Protein 3CE1 (pdb70)

Foldseek 3Di:
DKKKWWKAFPAHKTWIWMWDDPQWIKIWIKIAPAAAFAWWWKWWACAQDCVVHCVVLHFGQAPPPFWDFAQPDPTHGLGGPFIFTHHRRRMTGDTDIHDSEDCDDPRHSQRHKMFIANAHQCGLPDPDPCNRGRSCRHDGRIMTHMHDDD

Organism: NCBI:txid104408

CATH classification: 2.60.40.200

B-factor: mean 10.77, std 4.69, range [5.1, 33.68]

Solvent-accessible surface area: 7180 Å² total; per-residue (Å²): 121,78,0,61,2,86,0,141,35,153,44,98,11,70,3,65,0,34,0,57,17,194,75,66,0,48,0,34,21,72,0,87,81,20,85,51,112,15,70,39,0,0,0,0,0,61,92,31,61,83,106,96,37,12,95,25,1,18,76,4,7,49,57,78,64,45,68,4,2,39,88,107,36,175,80,10,9,2,0,0,0,1,37,11,147,10,57,80,90,2,23,0,139,6,127,14,74,6,95,69,2,17,7,84,50,131,65,20,0,50,40,61,3,0,0,0,7,47,19,99,1,30,54,11,171,67,147,72,103,65,0,92,123,28,0,61,2,53,69,64,13,0,5,6,63,1,28,142,26,133

Radius of gyration: 13.75 Å; Cα contacts (8 Å, |Δi|>4): 465; chains: 1; bounding box: 34×30×36 Å

Nearest PDB struc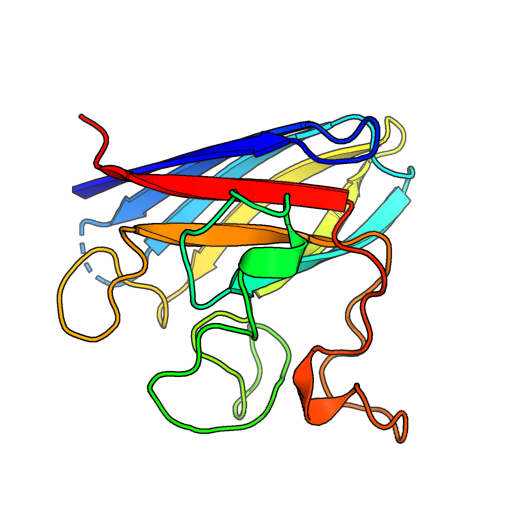tures (foldseek):
  3ce1-assembly1_A-2  TM=1.007E+00  e=1.681E-29  Naganishia liquefaciens
  1f1a-assembly1_A-2  TM=9.898E-01  e=6.827E-23  Saccharomyces cerevisiae
  1b4t-assembly1_A-2  TM=9.854E-01  e=2.640E-22  Saccharomyces cerevisiae
  1f18-assembly1_A-2  TM=9.829E-01  e=1.279E-21  Saccharomyces cerevisiae
  4oja-assembly1_A-2  TM=9.610E-01  e=3.982E-20  Hydra vulgaris

Structure (mmCIF, N/CA/C/O backbone):
data_3CE1
#
_entry.id   3CE1
#
_cell.length_a   35.854
_cell.length_b   111.768
_cell.length_c   70.456
_cell.angle_alpha   90.000
_cell.angle_beta   90.000
_cell.angle_gamma   90.000
#
_symmetry.space_group_name_H-M   'C 2 2 21'
#
loop_
_entity.id
_entity.type
_entity.pdbx_description
1 polymer 'Superoxide dismutase [Cu-Zn]'
2 non-polymer 'ZINC ION'
3 non-polymer 'ACETATE ION'
4 non-polymer 'COPPER (II) ION'
5 water water
#
loop_
_atom_site.group_PDB
_atom_site.id
_atom_site.type_symbol
_atom_site.label_atom_id
_atom_site.label_alt_id
_atom_site.label_comp_id
_atom_site.label_asym_id
_atom_site.label_entity_id
_atom_site.label_seq_id
_atom_site.pdbx_PDB_ins_code
_atom_site.Cartn_x
_atom_site.Cartn_y
_atom_site.Cartn_z
_atom_site.occupancy
_atom_site.B_iso_or_equiv
_atom_site.auth_seq_id
_atom_site.auth_comp_id
_atom_site.auth_asym_id
_atom_site.auth_atom_id
_atom_site.pdbx_PDB_model_num
ATOM 1 N N . ILE A 1 5 ? 18.129 48.830 46.813 1.00 16.65 5 ILE A N 1
ATOM 2 C CA . ILE A 1 5 ? 17.524 49.696 45.751 1.00 15.96 5 ILE A CA 1
ATOM 3 C C . ILE A 1 5 ? 16.114 49.143 45.458 1.00 13.45 5 ILE A C 1
ATOM 4 O O . ILE A 1 5 ? 15.923 47.925 45.403 1.00 13.57 5 ILE A O 1
ATOM 9 N N . LYS A 1 6 ? 15.132 50.032 45.313 1.00 11.58 6 LYS A N 1
ATOM 10 C CA . LYS A 1 6 ? 13.748 49.626 45.066 1.00 10.85 6 LYS A CA 1
ATOM 11 C C . LYS A 1 6 ? 13.117 50.422 43.946 1.00 9.36 6 LYS A C 1
ATOM 12 O O . LYS A 1 6 ? 13.380 51.620 43.785 1.00 9.87 6 LYS A O 1
ATOM 18 N N . ALA A 1 7 ? 12.261 49.749 43.187 1.00 8.68 7 ALA A N 1
ATOM 19 C CA . ALA A 1 7 ? 11.462 50.392 42.150 1.00 8.37 7 ALA A CA 1
ATOM 20 C C . ALA A 1 7 ? 10.061 49.819 42.212 1.00 8.15 7 ALA A C 1
ATOM 21 O O . ALA A 1 7 ? 9.833 48.778 42.845 1.00 8.55 7 ALA A O 1
ATOM 23 N N . ILE A 1 8 ? 9.130 50.464 41.525 1.00 7.98 8 ILE A N 1
ATOM 24 C CA . ILE A 1 8 ? 7.733 50.055 41.607 1.00 7.66 8 ILE A CA 1
ATOM 25 C C . ILE A 1 8 ? 7.035 50.493 40.342 1.00 7.16 8 ILE A C 1
ATOM 26 O O . ILE A 1 8 ? 7.414 51.484 39.704 1.00 8.09 8 ILE A O 1
ATOM 31 N N . ALA A 1 9 ? 6.012 49.740 39.956 1.00 6.46 9 ALA A N 1
ATOM 32 C CA . ALA A 1 9 ? 5.170 50.114 38.831 1.00 6.45 9 ALA A CA 1
ATOM 33 C C . ALA A 1 9 ? 3.735 49.818 39.189 1.00 6.74 9 ALA A C 1
ATOM 34 O O . ALA A 1 9 ? 3.430 48.773 39.780 1.00 7.74 9 ALA A O 1
ATOM 36 N N . VAL A 1 10 ? 2.833 50.698 38.753 1.00 6.98 10 VAL A N 1
ATOM 37 C CA . VAL A 1 10 ? 1.402 50.500 38.881 1.00 7.45 10 VAL A CA 1
ATOM 38 C C . VAL A 1 10 ? 0.868 50.166 37.500 1.00 7.59 10 VAL A C 1
ATOM 39 O O . VAL A 1 10 ? 1.001 50.964 36.577 1.00 8.30 10 VAL A O 1
ATOM 43 N N . LEU A 1 11 ? 0.299 48.969 37.355 1.00 7.33 11 LEU A N 1
ATOM 44 C CA . LEU A 1 11 ? -0.138 48.506 36.033 1.00 7.42 11 LEU A CA 1
ATOM 45 C C . LEU A 1 11 ? -1.606 48.760 35.809 1.00 7.57 11 LEU A C 1
ATOM 46 O O . LEU A 1 11 ? -2.441 48.414 36.642 1.00 8.67 11 LEU A O 1
ATOM 51 N N . LYS A 1 12 ? -1.910 49.363 34.667 1.00 7.62 12 LYS A N 1
ATOM 52 C CA . LYS A 1 12 ? -3.278 49.564 34.192 1.00 8.56 12 LYS A CA 1
ATOM 53 C C . LYS A 1 12 ? -3.241 49.550 32.671 1.00 7.50 12 LYS A C 1
ATOM 54 O O . LYS A 1 12 ? -2.178 49.763 32.075 1.00 7.56 12 LYS A O 1
ATOM 60 N N . GLY A 1 13 ? -4.390 49.346 32.044 1.00 8.22 13 GLY A N 1
ATOM 61 C CA . GLY A 1 13 ? -4.444 49.391 30.586 1.00 7.93 13 GLY A CA 1
ATOM 62 C C . GLY A 1 13 ? -5.868 49.451 30.079 1.00 8.08 13 GLY A C 1
ATOM 63 O O . GLY A 1 13 ? -6.817 49.767 30.814 1.00 9.18 13 GLY A O 1
ATOM 64 N N . ASP A 1 14 ? -6.020 49.093 28.817 1.00 9.62 14 ASP A N 1
ATOM 65 C CA . ASP A 1 14 ? -7.329 49.101 28.170 1.00 11.19 14 ASP A CA 1
ATOM 66 C C . ASP A 1 14 ? -7.978 47.736 28.368 1.00 11.64 14 ASP A C 1
ATOM 67 O O . ASP A 1 14 ? -8.251 46.988 27.410 1.00 13.90 14 ASP A O 1
ATOM 72 N N . SER A 1 15 ? -8.226 47.421 29.624 1.00 11.70 15 SER A N 1
ATOM 73 C CA . SER A 1 15 ? -8.688 46.110 30.054 1.00 10.58 15 SER A CA 1
ATOM 74 C C . SER A 1 15 ? -8.965 46.293 31.532 1.00 10.38 15 SER A C 1
ATOM 75 O O . SER A 1 15 ? -8.636 47.333 32.110 1.00 10.99 15 SER A O 1
ATOM 78 N N . PRO A 1 16 ? -9.550 45.284 32.184 1.00 9.87 16 PRO A N 1
ATOM 79 C CA . PRO A 1 16 ? -9.745 45.383 33.626 1.00 9.73 16 PRO A CA 1
ATOM 80 C C . PRO A 1 16 ? -8.490 45.050 34.456 1.00 8.74 16 PRO A C 1
ATOM 81 O O . PRO A 1 16 ? -8.511 45.206 35.683 1.00 9.54 16 PRO A O 1
ATOM 85 N N . VAL A 1 17 ? -7.426 44.583 33.814 1.00 8.01 17 VAL A N 1
ATOM 86 C CA . VAL A 1 17 ? -6.262 44.069 34.538 1.00 7.80 17 VAL A CA 1
ATOM 87 C C . VAL A 1 17 ? -5.556 45.209 35.249 1.00 8.25 17 VAL A C 1
ATOM 88 O O . VAL A 1 17 ? -5.296 46.274 34.651 1.00 8.64 17 VAL A O 1
ATOM 92 N N . GLN A 1 18 ? -5.225 45.002 36.524 1.00 7.99 18 GLN A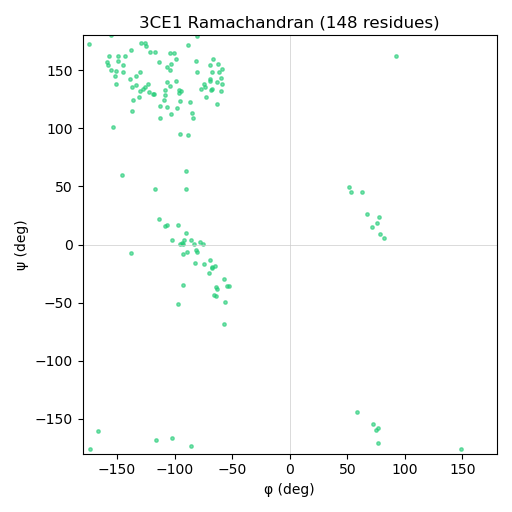 N 1
ATOM 93 C CA . GLN A 1 18 ? -4.532 46.040 37.290 1.00 9.28 18 GLN A CA 1
ATOM 94 C C . GLN A 1 18 ? -3.678 45.377 38.344 1.00 8.84 18 GLN A C 1
ATOM 95 O O . GLN A 1 18 ? -3.999 44.291 38.826 1.00 10.41 18 GLN A O 1
ATOM 101 N N . GLY A 1 19 ? -2.565 46.010 38.694 1.00 9.06 19 GLY A N 1
ATOM 102 C CA . GLY A 1 19 ? -1.767 45.509 39.794 1.00 10.21 19 GLY A CA 1
ATOM 103 C C . GLY A 1 19 ? -0.647 46.439 40.146 1.00 8.07 19 GLY A C 1
ATOM 104 O O . GLY A 1 19 ? -0.515 47.527 39.583 1.00 8.87 19 GLY A O 1
ATOM 105 N N . VAL A 1 20 ? 0.169 45.991 41.092 1.00 8.84 20 VAL A N 1
ATOM 106 C CA . VAL A 1 20 ? 1.321 46.752 41.548 1.00 9.23 20 VAL A CA 1
ATOM 107 C C . VAL A 1 20 ? 2.474 45.779 41.672 1.00 8.61 20 VAL A C 1
ATOM 108 O O . VAL A 1 20 ? 2.364 44.738 42.327 1.00 10.65 20 VAL A O 1
ATOM 112 N N . ILE A 1 21 ? 3.559 46.090 40.993 1.00 8.27 21 ILE A N 1
ATOM 113 C CA . ILE A 1 21 ? 4.742 45.247 40.977 1.00 8.32 21 ILE A CA 1
ATOM 114 C C . ILE A 1 21 ? 5.913 46.019 41.567 1.00 8.26 21 ILE A C 1
ATOM 115 O O . ILE A 1 21 ? 6.178 47.168 41.179 1.00 8.41 21 ILE A O 1
ATOM 120 N N . THR A 1 22 ? 6.598 45.382 42.515 1.00 7.60 22 THR A N 1
ATOM 121 C CA . THR A 1 22 ? 7.812 45.933 43.095 1.00 9.77 22 THR A CA 1
ATOM 122 C C . THR A 1 22 ? 9.045 45.188 42.594 1.00 8.86 22 THR A C 1
ATOM 123 O O . THR A 1 22 ? 8.995 43.998 42.239 1.00 9.65 22 THR A O 1
ATOM 127 N N . PHE A 1 23 ? 10.152 45.920 42.588 1.00 8.60 23 PHE A N 1
ATOM 128 C CA . PHE A 1 23 ? 11.451 45.419 42.151 1.00 8.85 23 PHE A CA 1
ATOM 129 C C . PHE A 1 23 ? 12.437 45.791 43.235 1.00 9.72 23 PHE A C 1
ATOM 130 O O . PHE A 1 23 ? 12.494 46.950 43.637 1.00 10.75 23 PHE A O 1
ATOM 138 N N . THR A 1 24 ? 13.181 44.819 43.741 1.00 10.67 24 THR A N 1
ATOM 139 C CA . THR A 1 24 ? 14.204 45.133 44.726 1.00 12.40 24 THR A CA 1
ATOM 140 C C . THR A 1 24 ? 15.527 44.498 44.346 1.00 11.70 24 THR A C 1
ATOM 141 O O . THR A 1 24 ? 15.571 43.420 43.736 1.00 12.50 24 THR A O 1
ATOM 145 N N . GLN A 1 25 ? 16.604 45.172 44.713 1.00 12.38 25 GLN A N 1
ATOM 146 C CA . GLN A 1 25 ? 17.918 44.703 44.377 1.00 13.29 25 GLN A CA 1
ATOM 147 C C . GLN A 1 25 ? 18.888 45.166 45.436 1.00 14.08 25 GLN A C 1
ATOM 148 O O . GLN A 1 25 ? 18.856 46.315 45.863 1.00 15.40 25 GLN A O 1
ATOM 154 N N . GLU A 1 26 ? 19.799 44.275 45.825 0.50 13.17 26 GLU A N 1
ATOM 155 C CA . GLU A 1 26 ? 20.885 44.633 46.734 0.50 13.80 26 GLU A CA 1
ATOM 156 C C . GLU A 1 26 ? 21.669 45.783 46.130 0.50 13.80 26 GLU A C 1
ATOM 157 O O . GLU A 1 26 ? 21.932 45.847 44.935 0.50 14.59 26 GLU A O 1
ATOM 163 N N . GLY A 1 30 ? 23.739 41.817 41.552 0.50 16.38 30 GLY A N 1
ATOM 164 C CA . GLY A 1 30 ? 22.898 40.817 42.201 0.50 16.01 30 GLY A CA 1
ATOM 165 C C . GLY A 1 30 ? 21.512 40.803 41.581 1.00 15.09 30 GLY A C 1
ATOM 166 O O . GLY A 1 30 ? 21.126 41.762 40.915 1.00 16.98 30 GLY A O 1
ATOM 167 N N . PRO A 1 31 ? 20.753 39.719 41.803 1.00 14.75 31 PRO A N 1
ATOM 168 C CA . PRO A 1 31 ? 19.477 39.580 41.114 1.00 12.98 31 PRO A CA 1
ATOM 169 C C . PRO A 1 31 ? 18.438 40.578 41.597 1.00 12.18 31 PRO A C 1
ATOM 170 O O . PRO A 1 31 ? 18.501 41.078 42.729 1.00 12.35 31 PRO A O 1
ATOM 174 N N . VAL A 1 32 ? 17.494 40.882 40.721 1.00 10.76 32 VAL A N 1
ATOM 175 C CA . VAL A 1 32 ? 16.361 41.701 41.069 1.00 10.73 32 VAL A CA 1
ATOM 176 C C . VAL A 1 32 ? 15.223 40.762 41.448 1.00 9.29 32 VAL A C 1
ATOM 177 O O . VAL A 1 32 ? 14.906 39.802 40.729 1.00 10.16 32 VAL A O 1
ATOM 181 N N . THR A 1 33 ? 14.587 41.044 42.574 1.00 9.39 33 THR A N 1
ATOM 182 C CA . THR A 1 33 ? 13.379 40.344 42.996 1.00 10.04 33 THR A CA 1
ATOM 183 C C . THR A 1 33 ? 12.159 41.138 42.554 1.00 9.29 33 THR A C 1
ATOM 184 O O . THR A 1 33 ? 12.022 42.324 42.895 1.00 9.55 33 THR A O 1
ATOM 188 N N . VAL A 1 34 ? 11.298 40.475 41.787 1.00 9.26 34 VAL A N 1
ATOM 189 C CA . VAL A 1 34 ? 10.088 41.054 41.252 1.00 9.08 34 VAL A CA 1
ATOM 190 C C . VAL A 1 34 ? 8.913 40.425 41.989 1.00 9.49 34 VAL A C 1
ATOM 191 O O . VAL A 1 34 ? 8.794 39.191 42.012 1.00 10.14 34 VAL A O 1
ATOM 195 N N . SER A 1 35 ? 8.054 41.247 42.596 1.00 8.70 35 SER A N 1
ATOM 196 C CA . SER A 1 35 ? 6.938 40.728 43.387 1.00 10.77 35 SER A CA 1
ATOM 197 C C . SER A 1 35 ? 5.716 41.590 43.283 1.00 10.13 35 SER A C 1
ATOM 198 O O . SER A 1 35 ? 5.805 42.787 43.039 1.00 12.40 35 SER A O 1
ATOM 201 N N . GLY A 1 36 ? 4.562 41.003 43.495 1.00 10.06 36 GLY A N 1
ATOM 202 C CA . GLY A 1 36 ? 3.348 41.787 43.586 1.00 10.33 36 GLY A CA 1
ATOM 203 C C . GLY A 1 36 ? 2.191 40.977 43.081 1.00 10.11 36 GLY A C 1
ATOM 204 O O . GLY A 1 36 ? 2.343 39.788 42.827 1.00 13.18 36 GLY A O 1
ATOM 205 N N . GLU A 1 37 ? 1.014 41.580 43.012 1.00 10.93 37 GLU A N 1
ATOM 206 C CA . GLU A 1 37 ? -0.180 40.902 42.547 1.00 11.55 37 GLU A CA 1
ATOM 207 C C . GLU A 1 37 ? -0.766 41.662 41.391 1.00 10.06 37 GLU A C 1
ATOM 208 O O . GLU A 1 37 ? -0.816 42.901 41.393 1.00 11.60 37 GLU A O 1
ATOM 214 N N . ILE A 1 38 ? -1.188 40.908 40.391 1.00 8.60 38 ILE A N 1
ATOM 215 C CA . ILE A 1 38 ? -1.898 41.433 39.233 1.00 8.89 38 ILE A CA 1
ATOM 216 C C . ILE A 1 38 ? -3.263 40.754 39.229 1.00 8.48 38 ILE A C 1
ATOM 217 O O . ILE A 1 38 ? -3.343 39.536 39.317 1.00 9.67 38 ILE A O 1
ATOM 222 N N . LYS A 1 39 ? -4.329 41.536 39.110 1.00 8.83 39 LYS A N 1
ATOM 223 C CA . LYS A 1 39 ? -5.688 41.045 39.306 1.00 9.13 39 LYS A CA 1
ATOM 224 C C . LYS A 1 39 ? -6.530 41.263 38.067 1.00 8.76 39 LYS A C 1
ATOM 225 O O . LYS A 1 39 ? -6.169 42.024 37.155 1.00 9.02 39 LYS A O 1
ATOM 231 N N . ASN A 1 40 ? -7.678 40.582 38.063 1.00 9.07 40 ASN A N 1
ATOM 232 C CA . ASN A 1 40 ? -8.675 40.658 36.973 1.00 9.79 40 ASN A CA 1
ATOM 233 C C . ASN A 1 40 ? -8.202 40.065 35.656 1.00 9.46 40 ASN A C 1
ATOM 234 O O . ASN A 1 40 ? -8.688 40.422 34.578 1.00 10.93 40 ASN A O 1
ATOM 239 N N . MET A 1 41 ? -7.283 39.121 35.760 1.00 8.96 41 MET A N 1
ATOM 240 C CA . MET A 1 41 ? -6.817 38.380 34.617 1.00 9.12 41 MET A CA 1
ATOM 241 C C . MET A 1 41 ? -7.697 37.162 34.390 1.00 8.71 41 MET A C 1
ATOM 242 O O . MET A 1 41 ? -8.557 36.847 35.218 1.00 9.11 41 MET A O 1
ATOM 247 N N . ASP A 1 42 ? -7.489 36.469 33.274 1.00 8.90 42 ASP A N 1
ATOM 248 C CA . ASP A 1 42 ? -8.151 35.177 33.080 1.00 9.64 42 ASP A CA 1
ATOM 249 C C . ASP A 1 42 ? -7.710 34.197 34.166 1.00 8.95 42 ASP A C 1
ATOM 250 O O . ASP A 1 42 ? -6.579 34.264 34.663 1.00 9.54 42 ASP A O 1
ATOM 255 N N . ALA A 1 43 ? -8.596 33.278 34.545 1.00 8.88 43 ALA A N 1
ATOM 256 C CA . ALA A 1 43 ? -8.299 32.306 35.587 1.00 9.02 43 ALA A CA 1
ATOM 257 C C . ALA A 1 43 ? -7.472 31.141 35.080 1.00 8.20 43 ALA A C 1
ATOM 258 O O . ALA A 1 43 ? -7.628 30.700 33.943 1.00 9.32 43 ALA A O 1
ATOM 260 N N . ASN A 1 44 ? -6.637 30.598 35.960 1.00 7.85 44 ASN A N 1
ATOM 261 C CA . ASN A 1 44 ? -5.895 29.380 35.710 1.00 8.12 44 ASN A CA 1
ATOM 262 C C . ASN A 1 44 ? -5.097 29.427 34.410 1.00 7.85 44 ASN A C 1
ATOM 263 O O . ASN A 1 44 ? -5.097 28.469 33.638 1.00 10.08 44 ASN A O 1
ATOM 268 N N . ALA A 1 45 ? -4.406 30.540 34.181 1.00 7.66 45 ALA A N 1
ATOM 269 C CA . ALA A 1 45 ? -3.781 30.816 32.885 1.00 7.72 45 ALA A CA 1
ATOM 270 C C . ALA A 1 45 ? -2.314 31.092 33.039 1.00 7.21 45 ALA A C 1
ATOM 271 O O . ALA A 1 45 ? -1.803 31.221 34.164 1.00 7.99 45 ALA A O 1
ATOM 273 N N . GLN A 1 46 ? -1.633 31.158 31.899 1.00 7.37 46 GLN A N 1
ATOM 274 C CA . GLN A 1 46 ? -0.241 31.583 31.839 1.00 7.45 46 GLN A CA 1
ATOM 275 C C . GLN A 1 46 ? -0.160 32.774 30.911 1.00 6.33 46 GLN A C 1
ATOM 276 O O . GLN A 1 46 ? -0.711 32.729 29.796 1.00 6.70 46 GLN A O 1
ATOM 282 N N . ARG A 1 47 ? 0.500 33.844 31.355 1.00 5.50 47 ARG A N 1
ATOM 283 C CA . ARG A 1 47 ? 0.445 35.112 30.645 1.00 6.02 47 ARG A CA 1
ATOM 284 C C . ARG A 1 47 ? 1.807 35.745 30.561 1.00 5.53 47 ARG A C 1
ATOM 285 O O . ARG A 1 47 ? 2.538 35.793 31.561 1.00 5.96 47 ARG A O 1
ATOM 293 N N . GLY A 1 48 ? 2.153 36.258 29.380 1.00 5.60 48 GLY A N 1
ATOM 294 C CA . GLY A 1 48 ? 3.484 36.802 29.175 1.00 5.36 48 GLY A CA 1
ATOM 295 C C . GLY A 1 48 ? 3.746 38.083 29.944 1.00 5.41 48 GLY A C 1
ATOM 296 O O . GLY A 1 48 ? 2.875 38.959 30.039 1.00 6.30 48 GLY A O 1
ATOM 297 N N . PHE A 1 49 ? 4.955 38.205 30.484 1.00 5.44 49 PHE A N 1
ATOM 298 C CA . PHE A 1 49 ? 5.299 39.292 31.423 1.00 5.10 49 PHE A CA 1
ATOM 299 C C . PHE A 1 49 ? 6.674 39.791 31.016 1.00 5.73 49 PHE A C 1
ATOM 300 O O . PHE A 1 49 ? 7.644 39.041 31.067 1.00 6.50 49 PHE A O 1
ATOM 308 N N . HIS A 1 50 ? 6.758 41.043 30.563 1.00 5.68 50 HIS A N 1
ATOM 309 C CA . HIS A 1 50 ? 8.013 41.519 29.962 1.00 6.27 50 HIS A CA 1
ATOM 310 C C . HIS A 1 50 ? 8.247 42.972 30.301 1.00 5.58 50 HIS A C 1
ATOM 311 O O . HIS A 1 50 ? 7.300 43.754 30.395 1.00 6.91 50 HIS A O 1
ATOM 318 N N . VAL A 1 51 ? 9.520 43.323 30.416 1.00 5.59 51 VAL A N 1
ATOM 319 C CA . VAL A 1 51 ? 9.920 44.728 30.436 1.00 5.75 51 VAL A CA 1
ATOM 320 C C . VAL A 1 51 ? 10.096 45.197 28.997 1.00 5.29 51 VAL A C 1
ATOM 321 O O . VAL A 1 51 ? 10.856 44.601 28.218 1.00 6.04 51 VAL A O 1
ATOM 325 N N . HIS A 1 52 ? 9.350 46.241 28.652 1.00 6.20 52 HIS A N 1
ATOM 326 C CA . HIS A 1 52 ? 9.430 46.885 27.348 1.00 6.33 52 HIS A CA 1
ATOM 327 C C . HIS A 1 52 ? 10.301 48.150 27.427 1.00 6.58 52 HIS A C 1
ATOM 328 O O . HIS A 1 52 ? 10.556 48.696 28.497 1.00 7.13 52 HIS A O 1
ATOM 335 N N . GLN A 1 53 ? 10.789 48.577 26.271 1.00 6.96 53 GLN A N 1
ATOM 336 C CA . GLN A 1 53 ? 11.891 49.524 26.193 1.00 6.72 53 GLN A CA 1
ATOM 337 C C . GLN A 1 53 ? 11.539 50.908 26.737 1.00 7.15 53 GLN A C 1
ATOM 338 O O . GLN A 1 53 ? 12.359 51.518 27.430 1.00 7.39 53 GLN A O 1
ATOM 344 N N . PHE A 1 54 ? 10.358 51.423 26.393 1.00 6.76 54 PHE A N 1
ATOM 345 C CA . PHE A 1 54 ? 10.045 52.812 26.701 1.00 7.03 54 PHE A CA 1
ATOM 346 C C . PHE A 1 54 ? 9.065 52.942 27.830 1.00 7.17 54 PHE A C 1
ATOM 347 O O . PHE A 1 54 ? 8.066 52.207 27.890 1.00 8.48 54 PHE A O 1
ATOM 355 N N . GLY A 1 55 ? 9.306 53.924 28.694 1.00 6.88 55 GLY A N 1
ATOM 356 C CA . GLY A 1 55 ? 8.361 54.307 29.747 1.00 7.47 55 GLY A CA 1
ATOM 357 C C . GLY A 1 55 ? 7.407 55.376 29.268 1.00 8.04 55 GLY A C 1
ATOM 358 O O . GLY A 1 55 ? 7.178 56.383 29.929 1.00 9.21 55 GLY A O 1
ATOM 359 N N . ASP A 1 56 ? 6.837 55.159 28.085 1.00 9.45 56 ASP A N 1
ATOM 360 C CA . ASP A 1 56 ? 5.977 56.131 27.420 1.00 9.39 56 ASP A CA 1
ATOM 361 C C . ASP A 1 56 ? 4.587 55.563 27.400 1.00 9.09 56 ASP A C 1
ATOM 362 O O . ASP A 1 56 ? 4.317 54.604 26.680 1.00 9.33 56 ASP A O 1
ATOM 367 N N . ASN A 1 57 ? 3.720 56.159 28.210 1.00 9.95 57 ASN A N 1
ATOM 368 C CA . ASN A 1 57 ? 2.351 55.699 28.326 1.00 11.43 57 ASN A CA 1
ATOM 369 C C . ASN A 1 57 ? 1.373 56.653 27.623 1.00 10.82 57 ASN A C 1
ATOM 370 O O . ASN A 1 57 ? 0.169 56.626 27.867 1.00 11.82 57 ASN A O 1
ATOM 375 N N . SER A 1 58 ? 1.898 57.502 26.757 1.00 10.85 58 SER A N 1
ATOM 376 C CA . SER A 1 58 ? 1.075 58.508 26.124 1.00 11.85 58 SER A CA 1
ATOM 377 C C . SER A 1 58 ? 0.084 57.921 25.125 1.00 11.99 58 SER A C 1
ATOM 378 O O . SER A 1 58 ? -0.941 58.546 24.868 1.00 13.65 58 SER A O 1
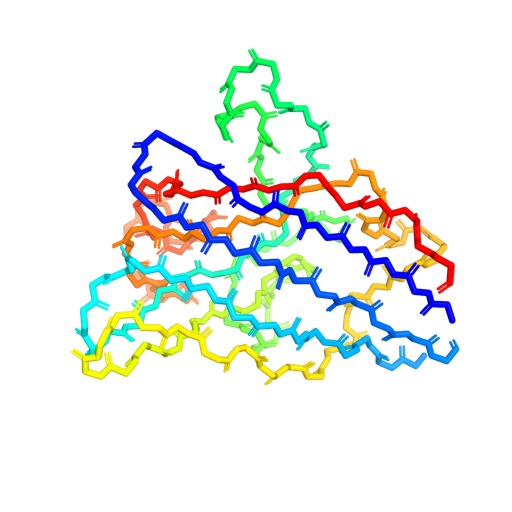ATOM 381 N N . ASN A 1 59 ? 0.384 56.743 24.570 1.00 11.77 59 ASN A N 1
ATOM 382 C CA . ASN A 1 59 ? -0.563 55.990 23.741 1.00 13.26 59 ASN A CA 1
ATOM 383 C C . ASN A 1 59 ? -0.855 54.667 24.463 1.00 13.46 59 ASN A C 1
ATOM 384 O O . ASN A 1 59 ? -0.794 53.575 23.887 1.00 14.98 59 ASN A O 1
ATOM 389 N N . GLY A 1 60 ? -1.150 54.756 25.751 1.00 13.52 60 GLY A N 1
ATOM 390 C CA . GLY A 1 60 ? -1.405 53.556 26.548 1.00 13.89 60 GLY A CA 1
ATOM 391 C C . GLY A 1 60 ? -0.207 52.626 26.510 1.00 12.33 60 GLY A C 1
ATOM 392 O O . GLY A 1 60 ? 0.944 53.077 26.444 1.00 13.47 60 GLY A O 1
ATOM 393 N N . CYS A 1 61 ? -0.460 51.326 26.506 1.00 10.61 61 CYS A N 1
ATOM 394 C CA . CYS A 1 61 ? 0.640 50.369 26.519 1.00 10.64 61 CYS A CA 1
ATOM 395 C C . CYS A 1 61 ? 1.349 50.262 25.170 1.00 10.14 61 CYS A C 1
ATOM 396 O O . CYS A 1 61 ? 2.461 49.757 25.090 1.00 9.95 61 CYS A O 1
ATOM 399 N N . THR A 1 62 ? 0.703 50.741 24.117 1.00 10.28 62 THR A N 1
ATOM 400 C CA . THR A 1 62 ? 1.294 50.618 22.793 1.00 11.43 62 THR A CA 1
ATOM 401 C C . THR A 1 62 ? 2.611 51.395 22.655 1.00 10.13 62 THR A C 1
ATOM 402 O O . THR A 1 62 ? 3.574 50.946 21.991 1.00 11.80 62 THR A O 1
ATOM 406 N N . SER A 1 63 ? 2.670 52.554 23.295 1.00 8.78 63 SER A N 1
ATOM 407 C CA . SER A 1 63 ? 3.878 53.362 23.193 1.00 8.82 63 SER A CA 1
ATOM 408 C C . SER A 1 63 ? 5.052 52.847 24.008 1.00 8.66 63 SER A C 1
ATOM 409 O O . SER A 1 63 ? 6.127 53.451 23.952 1.00 9.67 63 SER A O 1
ATOM 412 N N . ALA A 1 64 ? 4.882 51.727 24.723 1.00 8.64 64 ALA A N 1
ATOM 413 C CA . ALA A 1 64 ? 6.008 51.136 25.423 1.00 8.31 64 ALA A CA 1
ATOM 414 C C . ALA A 1 64 ? 7.046 50.531 24.489 1.00 7.80 64 ALA A C 1
ATOM 415 O O . ALA A 1 64 ? 8.153 50.222 24.911 1.00 8.00 64 ALA A O 1
ATOM 417 N N . GLY A 1 65 ? 6.707 50.369 23.217 1.00 8.15 65 GLY A N 1
ATOM 418 C CA . GLY A 1 65 ? 7.687 49.882 22.259 1.00 8.76 65 GLY A CA 1
ATOM 419 C C . GLY A 1 65 ? 7.963 48.395 22.396 1.00 7.67 65 GLY A C 1
ATOM 420 O O . GLY A 1 65 ? 7.164 47.643 22.953 1.00 7.99 65 GLY A O 1
ATOM 421 N N . PRO A 1 66 ? 9.114 47.953 21.869 1.00 7.94 66 PRO A N 1
ATOM 422 C CA . PRO A 1 66 ? 9.447 46.529 21.844 1.00 8.02 66 PRO A CA 1
ATOM 423 C C . PRO A 1 66 ? 9.997 46.080 23.201 1.00 6.80 66 PRO A C 1
ATOM 424 O O . PRO A 1 66 ? 10.107 46.881 24.128 1.00 7.26 66 PRO A O 1
ATOM 428 N N . HIS A 1 67 ? 10.323 44.801 23.324 1.00 7.00 67 HIS A N 1
ATOM 429 C CA . HIS A 1 67 ? 10.952 44.317 24.546 1.00 6.51 67 HIS A CA 1
ATOM 430 C C . HIS A 1 67 ? 12.262 45.031 24.789 1.00 6.64 67 HIS A C 1
ATOM 431 O O . HIS A 1 67 ? 13.029 45.307 23.859 1.00 7.32 67 HIS A O 1
ATOM 438 N N . PHE A 1 68 ? 12.551 45.299 26.054 1.00 6.43 68 PHE A N 1
ATOM 439 C CA . PHE A 1 68 ? 13.834 45.870 26.410 1.00 6.37 68 PHE A CA 1
ATOM 440 C C . PHE A 1 68 ? 14.948 44.885 26.056 1.00 6.19 68 PHE A C 1
ATOM 441 O O . PHE A 1 68 ? 14.968 43.742 26.527 1.00 6.39 68 PHE A O 1
ATOM 449 N N . ASN A 1 69 ? 15.869 45.325 25.195 1.00 6.40 69 ASN A N 1
ATOM 450 C CA . ASN A 1 69 ? 16.772 44.418 24.512 1.00 6.62 69 ASN A CA 1
ATOM 451 C C . ASN A 1 69 ? 18.139 45.070 24.298 1.00 7.26 69 ASN A C 1
ATOM 452 O O . ASN A 1 69 ? 18.603 45.201 23.166 1.00 7.41 69 ASN A O 1
ATOM 457 N N . PRO A 1 70 ? 18.814 45.456 25.393 1.00 7.14 70 PRO A N 1
ATOM 458 C CA . PRO A 1 70 ? 20.081 46.185 25.243 1.00 8.43 70 PRO A CA 1
ATOM 459 C C . PRO A 1 70 ? 21.173 45.316 24.647 1.00 9.25 70 PRO A C 1
ATOM 460 O O . PRO A 1 70 ? 22.164 45.858 24.135 1.00 11.52 70 PRO A O 1
ATOM 464 N N . THR A 1 71 ? 21.045 43.983 24.715 1.00 8.82 71 THR A N 1
ATOM 465 C CA . THR A 1 71 ? 22.064 43.104 24.137 1.00 9.87 71 THR A CA 1
ATOM 466 C C . THR A 1 71 ? 21.745 42.709 22.687 1.00 9.33 71 THR A C 1
ATOM 467 O O . THR A 1 71 ? 22.499 41.950 22.082 1.00 11.34 71 THR A O 1
ATOM 471 N N . GLY A 1 72 ? 20.642 43.190 22.125 1.00 8.96 72 GLY A N 1
ATOM 472 C CA . GLY A 1 72 ? 20.353 42.975 20.711 1.00 9.61 72 GLY A CA 1
ATOM 473 C C . GLY A 1 72 ? 20.182 41.522 20.320 1.00 9.26 72 GLY A C 1
ATOM 474 O O . GLY A 1 72 ? 20.742 41.063 19.346 1.00 11.46 72 GLY A O 1
ATOM 475 N N . THR A 1 73 ? 19.441 40.772 21.110 1.00 8.65 73 THR A N 1
ATOM 476 C CA . THR A 1 73 ? 19.204 39.375 20.816 1.00 8.68 73 THR A CA 1
ATOM 477 C C . THR A 1 73 ? 17.722 39.108 20.546 1.00 7.91 73 THR A C 1
ATOM 478 O O . THR A 1 73 ? 16.945 40.043 20.337 1.00 8.65 73 THR A O 1
ATOM 482 N N . ASN A 1 74 ? 17.351 37.832 20.499 1.00 7.38 74 ASN A N 1
ATOM 483 C CA . ASN A 1 74 ? 15.970 37.435 20.214 1.00 6.97 74 ASN A CA 1
ATOM 484 C C . ASN 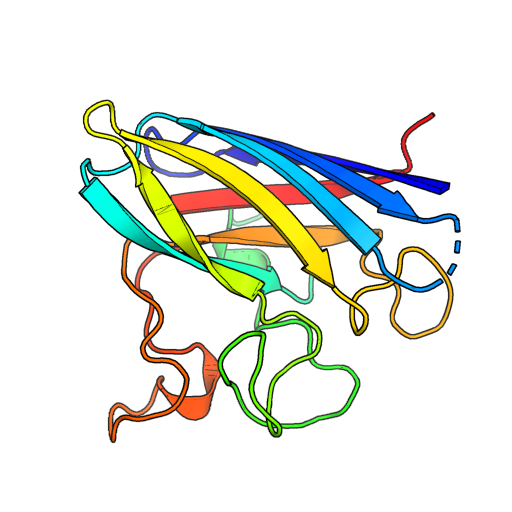A 1 74 ? 15.237 36.988 21.475 1.00 5.89 74 ASN A C 1
ATOM 485 O O . ASN A 1 74 ? 15.837 36.762 22.534 1.00 6.64 74 ASN A O 1
ATOM 490 N N . HIS A 1 75 ? 13.912 36.917 21.338 1.00 5.51 75 HIS A N 1
ATOM 491 C CA . HIS A 1 75 ? 13.028 36.619 22.445 1.00 5.34 75 HIS A CA 1
ATOM 492 C C . HIS A 1 75 ? 13.158 35.188 22.932 1.00 5.42 75 HIS A C 1
ATOM 493 O O . HIS A 1 75 ? 13.285 34.269 22.131 1.00 6.02 75 HIS A O 1
ATOM 500 N N . GLY A 1 76 ? 13.070 34.974 24.247 1.00 5.58 76 GLY A N 1
ATOM 501 C CA . GLY A 1 76 ? 13.031 33.642 24.793 1.00 5.80 76 GLY A CA 1
ATOM 502 C C . GLY A 1 76 ? 12.358 33.622 26.148 1.00 5.30 76 GLY A C 1
ATOM 503 O O . GLY A 1 76 ? 11.887 34.637 26.650 1.00 5.96 76 GLY A O 1
ATOM 504 N N . ASP A 1 77 ? 12.279 32.428 26.724 1.00 5.84 77 ASP A N 1
ATOM 505 C CA . ASP A 1 77 ? 11.811 32.276 28.089 1.00 6.08 77 ASP A CA 1
ATOM 506 C C . ASP A 1 77 ? 12.802 32.908 29.061 1.00 5.56 77 ASP A C 1
ATOM 507 O O . ASP A 1 77 ? 13.987 33.091 28.764 1.00 6.16 77 ASP A O 1
ATOM 512 N N . ARG A 1 78 ? 12.312 33.213 30.253 1.00 6.94 78 ARG A N 1
ATOM 513 C CA . ARG A 1 78 ? 13.130 33.788 31.312 1.00 7.43 78 ARG A CA 1
ATOM 514 C C . ARG A 1 78 ? 14.378 32.936 31.627 1.00 6.94 78 ARG A C 1
ATOM 515 O O . ARG A 1 78 ? 15.446 33.456 31.959 1.00 7.53 78 ARG A O 1
ATOM 523 N N . THR A 1 79 ? 14.238 31.621 31.548 1.00 6.44 79 THR A N 1
ATOM 524 C CA . THR A 1 79 ? 15.320 30.700 31.878 1.00 7.22 79 THR A CA 1
ATOM 525 C C . THR A 1 79 ? 16.166 30.283 30.673 1.00 7.52 79 THR A C 1
ATOM 526 O O . THR A 1 79 ? 17.099 29.491 30.828 1.00 8.83 79 THR A O 1
ATOM 530 N N . ALA A 1 80 ? 15.858 30.796 29.489 1.00 7.56 80 ALA A N 1
ATOM 531 C CA . ALA A 1 80 ? 16.523 30.357 28.275 1.00 7.58 80 ALA A CA 1
ATOM 532 C C . ALA A 1 80 ? 17.869 31.028 28.079 1.00 7.98 80 ALA A C 1
ATOM 533 O O . ALA A 1 80 ? 18.114 32.145 28.558 1.00 9.37 80 ALA A O 1
ATOM 535 N N . GLU A 1 81 ? 18.713 30.370 27.294 1.00 8.63 81 GLU A N 1
ATOM 536 C CA . GLU A 1 81 ? 19.999 30.915 26.924 1.00 9.71 81 GLU A CA 1
ATOM 537 C C . GLU A 1 81 ? 19.869 32.176 26.091 1.00 9.76 81 GLU A C 1
ATOM 538 O O . GLU A 1 81 ? 20.626 33.129 26.298 1.00 12.18 81 GLU A O 1
ATOM 544 N N . VAL A 1 82 ? 18.977 32.158 25.114 1.00 8.36 82 VAL A N 1
ATOM 545 C CA . VAL A 1 82 ? 18.725 33.304 24.235 1.00 8.21 82 VAL A CA 1
ATOM 546 C C . VAL A 1 82 ? 17.430 33.965 24.695 1.00 7.05 82 VAL A C 1
ATOM 547 O O . VAL A 1 82 ? 16.348 33.384 24.598 1.00 8.43 82 VAL A O 1
ATOM 551 N N . ARG A 1 83 ? 17.544 35.177 25.221 1.00 6.66 83 ARG A N 1
ATOM 552 C CA . ARG A 1 83 ? 16.371 35.938 25.661 1.00 5.79 83 ARG A CA 1
ATOM 553 C C . ARG A 1 83 ? 16.729 37.406 25.684 1.00 5.88 83 ARG A C 1
ATOM 554 O O . ARG A 1 83 ? 17.893 37.767 25.855 1.00 6.57 83 ARG A O 1
ATOM 562 N N . HIS A 1 84 ? 15.721 38.250 25.548 1.00 6.06 84 HIS A N 1
ATOM 563 C CA . HIS A 1 84 ? 15.859 39.668 25.831 1.00 5.93 84 HIS A CA 1
ATOM 564 C C . HIS A 1 84 ? 16.088 39.881 27.322 1.00 6.17 84 HIS A C 1
ATOM 565 O O . HIS A 1 84 ? 15.545 39.133 28.161 1.00 6.16 84 HIS A O 1
ATOM 572 N N . VAL A 1 85 ? 16.840 40.908 27.703 1.00 6.56 85 VAL A N 1
ATOM 573 C CA . VAL A 1 85 ? 16.919 41.258 29.108 1.00 7.48 85 VAL A CA 1
ATOM 574 C C . VAL A 1 85 ? 15.519 41.441 29.708 1.00 6.54 85 VAL A C 1
ATOM 575 O O . VAL A 1 85 ? 15.289 41.059 30.858 1.00 7.04 85 VAL A O 1
ATOM 579 N N . GLY A 1 86 ? 14.568 41.983 28.947 1.00 6.09 86 GLY A N 1
ATOM 580 C CA . GLY A 1 86 ? 13.239 42.202 29.493 1.00 6.22 86 GLY A CA 1
ATOM 581 C C . GLY A 1 86 ? 12.335 40.980 29.587 1.00 5.80 86 GLY A C 1
ATOM 582 O O . GLY A 1 86 ? 11.185 41.116 30.018 1.00 7.09 86 GLY A O 1
ATOM 583 N N . ASP A 1 87 ? 12.820 39.790 29.215 1.00 5.31 87 ASP A N 1
ATOM 584 C CA . ASP A 1 87 ? 11.952 38.595 29.136 1.00 5.80 87 ASP A CA 1
ATOM 585 C C . ASP A 1 87 ? 11.790 37.909 30.475 1.00 5.71 87 ASP A C 1
ATOM 586 O O . ASP A 1 87 ? 12.728 37.274 30.978 1.00 7.31 87 ASP A O 1
ATOM 591 N N . LEU A 1 88 ? 10.596 38.024 31.051 1.00 5.77 88 LEU A N 1
ATOM 592 C CA . LEU A 1 88 ? 10.301 37.393 32.331 1.00 5.79 88 LEU A CA 1
ATOM 593 C C . LEU A 1 88 ? 9.364 36.214 32.240 1.00 6.27 88 LEU A C 1
ATOM 594 O O . LEU A 1 88 ? 8.847 35.759 33.254 1.00 7.34 88 LEU A O 1
ATOM 599 N N . GLY A 1 89 ? 9.182 35.679 31.033 1.00 5.69 89 GLY A N 1
ATOM 600 C CA . GLY A 1 89 ? 8.434 34.438 30.856 1.00 6.48 89 GLY A CA 1
ATOM 601 C C . GLY A 1 89 ? 6.937 34.617 31.059 1.00 5.77 89 GLY A C 1
ATOM 602 O O . GLY A 1 89 ? 6.379 35.700 30.866 1.00 7.09 89 GLY A O 1
ATOM 603 N N . ASN A 1 90 ? 6.298 33.523 31.434 1.00 5.91 90 ASN A N 1
ATOM 604 C CA . ASN A 1 90 ? 4.898 33.530 31.786 1.00 5.82 90 ASN A CA 1
ATOM 605 C C . ASN A 1 90 ? 4.718 33.577 33.281 1.00 6.45 90 ASN A C 1
ATOM 606 O O . ASN A 1 90 ? 5.436 32.890 34.023 1.00 7.47 90 ASN A O 1
ATOM 611 N N . VAL A 1 91 ? 3.733 34.349 33.741 1.00 6.36 91 VAL A N 1
ATOM 612 C CA . VAL A 1 91 ? 3.273 34.247 35.121 1.00 6.83 91 VAL A CA 1
ATOM 613 C C . VAL A 1 91 ? 1.954 33.484 35.133 1.00 6.37 91 VAL A C 1
ATOM 614 O O . VAL A 1 91 ? 1.229 33.441 34.141 1.00 7.69 91 VAL A O 1
ATOM 618 N N . LYS A 1 92 ? 1.665 32.876 36.270 1.00 7.19 92 LYS A N 1
ATOM 619 C CA . LYS A 1 92 ? 0.505 32.008 36.434 1.00 7.14 92 LYS A CA 1
ATOM 620 C C . LYS A 1 92 ? -0.591 32.692 37.211 1.00 7.06 92 LYS A C 1
ATOM 621 O O . LYS A 1 92 ? -0.341 33.313 38.245 1.00 8.27 92 LYS A O 1
ATOM 627 N N . THR A 1 93 ? -1.838 32.553 36.762 1.00 6.74 93 THR A N 1
ATOM 628 C CA . THR A 1 93 ? -2.963 33.072 37.516 1.00 6.92 93 THR A CA 1
ATOM 629 C C . THR A 1 93 ? -3.683 31.943 38.212 1.00 6.85 93 THR A C 1
ATOM 630 O O . THR A 1 93 ? -3.721 30.794 37.747 1.00 7.60 93 THR A O 1
ATOM 634 N N . ASP A 1 94 ? -4.275 32.281 39.345 1.00 7.12 94 ASP A N 1
ATOM 635 C CA . ASP A 1 94 ? -5.083 31.337 40.112 1.00 7.48 94 ASP A CA 1
ATOM 636 C C . ASP A 1 94 ? -6.523 31.321 39.604 1.00 7.61 94 ASP A C 1
ATOM 637 O O . ASP A 1 94 ? -6.843 31.951 38.590 1.00 8.09 94 ASP A O 1
ATOM 642 N N . ALA A 1 95 ? -7.393 30.604 40.312 1.00 8.48 95 ALA A N 1
ATOM 643 C CA . ALA A 1 95 ? -8.777 30.436 39.866 1.00 8.85 95 ALA A CA 1
ATOM 644 C C . ALA A 1 95 ? -9.548 31.739 39.928 1.00 9.99 95 ALA A C 1
ATOM 645 O O . ALA A 1 95 ? -10.611 31.860 39.316 1.00 11.58 95 ALA A O 1
ATOM 647 N N . SER A 1 96 ? -9.045 32.694 40.701 1.00 9.31 96 SER A N 1
ATOM 648 C CA . SER A 1 96 ? -9.644 34.012 40.829 1.00 10.59 96 SER A CA 1
ATOM 649 C C . SER A 1 96 ? -9.087 35.035 39.855 1.00 8.95 96 SER A C 1
ATOM 650 O O . SER A 1 96 ? -9.469 36.198 39.920 1.00 10.74 96 SER A O 1
ATOM 653 N N . GLY A 1 97 ? -8.205 34.631 38.952 1.00 8.78 97 GLY A N 1
ATOM 654 C CA . GLY A 1 97 ? -7.631 35.606 38.017 1.00 9.31 97 GLY A CA 1
ATOM 655 C C . GLY A 1 97 ? -6.548 36.484 38.607 1.00 8.58 97 GLY A C 1
ATOM 656 O O . GLY A 1 97 ? -6.286 37.578 38.080 1.00 9.60 97 GLY A O 1
ATOM 657 N N . VAL A 1 98 ? -5.891 36.008 39.665 1.00 7.61 98 VAL A N 1
ATOM 658 C CA . VAL A 1 98 ? -4.800 36.746 40.280 1.00 8.31 98 VAL A CA 1
ATOM 659 C C . VAL A 1 98 ? -3.460 36.067 39.987 1.00 8.00 98 VAL A C 1
ATOM 660 O O . VAL A 1 98 ? -3.316 34.858 40.217 1.00 7.86 98 VAL A O 1
ATOM 664 N N . ALA A 1 99 ? -2.504 36.854 39.487 1.00 7.95 99 ALA A N 1
ATOM 665 C CA . ALA A 1 99 ? -1.122 36.411 39.398 1.00 8.20 99 ALA A CA 1
ATOM 666 C C . ALA A 1 99 ? -0.342 36.940 40.579 1.00 7.73 99 ALA A C 1
ATOM 667 O O . ALA A 1 99 ? -0.232 38.158 40.745 1.00 9.19 99 ALA A O 1
ATOM 669 N N . LYS A 1 100 ? 0.174 36.045 41.407 1.00 8.59 100 LYS A N 1
ATOM 670 C CA . LYS A 1 100 ? 1.034 36.399 42.521 1.00 9.27 100 LYS A CA 1
ATOM 671 C C . LYS A 1 100 ? 2.450 36.243 42.025 1.00 9.15 100 LYS A C 1
ATOM 672 O O . LYS A 1 100 ? 2.996 35.164 41.953 1.00 11.11 100 LYS A O 1
ATOM 678 N N . VAL A 1 101 ? 3.003 37.342 41.574 1.00 8.94 101 VAL A N 1
ATOM 679 C CA . VAL A 1 101 ? 4.291 37.338 40.902 1.00 9.04 101 VAL A CA 1
ATOM 680 C C . VAL A 1 101 ? 5.408 37.206 41.936 1.00 8.11 101 VAL A C 1
ATOM 681 O O . VAL A 1 101 ? 5.401 37.905 42.968 1.00 8.97 101 VAL A O 1
ATOM 685 N N . GLN A 1 102 ? 6.365 36.312 41.667 1.00 8.29 102 GLN A N 1
ATOM 686 C CA . GLN A 1 102 ? 7.509 36.154 42.535 1.00 8.48 102 GLN A CA 1
ATOM 687 C C . GLN A 1 102 ? 8.640 35.612 41.674 1.00 8.50 102 GLN A C 1
ATOM 688 O O . GLN A 1 102 ? 8.647 34.432 41.312 1.00 9.36 102 GLN A O 1
ATOM 694 N N . ILE A 1 103 ? 9.550 36.495 41.288 1.00 8.34 103 ILE A N 1
ATOM 695 C CA . ILE A 1 103 ? 10.633 36.158 40.366 1.00 8.95 103 ILE A CA 1
ATOM 696 C C . ILE A 1 103 ? 11.945 36.698 40.884 1.00 8.44 103 ILE A C 1
ATOM 697 O O . ILE A 1 103 ? 11.995 37.828 41.370 1.00 9.98 103 ILE A O 1
ATOM 702 N N . SER A 1 104 ? 13.005 35.907 40.805 1.00 8.90 104 SER A N 1
ATOM 703 C CA . SER A 1 104 ? 14.351 36.414 41.019 1.00 10.15 104 SER A CA 1
ATOM 704 C C . SER A 1 104 ? 15.084 36.323 39.696 1.00 9.37 104 SER A C 1
ATOM 705 O O . SER A 1 104 ? 15.182 35.249 39.118 1.00 10.78 104 SER A O 1
ATOM 708 N N . ASP A 1 105 ? 15.525 37.458 39.180 1.00 8.99 105 ASP A N 1
ATOM 709 C CA . ASP A 1 105 ? 16.121 37.483 37.854 1.00 8.57 105 ASP A CA 1
ATOM 710 C C . ASP A 1 105 ? 17.455 38.197 37.848 1.00 9.11 105 ASP A C 1
ATOM 711 O O . ASP A 1 105 ? 17.579 39.302 38.340 1.00 10.26 105 ASP A O 1
ATOM 716 N N . SER A 1 106 ? 18.441 37.568 37.226 1.00 9.86 106 SER A N 1
ATOM 717 C CA . SER A 1 106 ? 19.803 38.087 37.199 1.00 11.74 106 SER A CA 1
ATOM 718 C C . SER A 1 106 ? 20.143 38.961 36.007 1.00 10.90 106 SER A C 1
ATOM 719 O O . SER A 1 106 ? 21.227 39.589 35.975 1.00 13.44 106 SER A O 1
ATOM 722 N N . GLN A 1 107 ? 19.237 39.042 35.030 1.00 9.74 107 GLN A N 1
ATOM 723 C CA . GLN A 1 107 ? 19.477 39.924 33.880 1.00 9.83 107 GLN A CA 1
ATOM 724 C C . GLN A 1 107 ? 18.870 41.303 34.095 1.00 10.38 107 GLN A C 1
ATOM 725 O O . GLN A 1 107 ? 19.407 42.314 33.653 1.00 11.27 107 GLN A O 1
ATOM 731 N N . LEU A 1 108 ? 17.728 41.393 34.764 1.00 10.18 108 LEU A N 1
ATOM 732 C CA . LEU A 1 108 ? 17.233 42.717 35.170 1.00 10.30 108 LEU A CA 1
ATOM 733 C C . LEU A 1 108 ? 18.234 43.427 36.058 1.00 10.80 108 LEU A C 1
ATOM 734 O O . LEU A 1 108 ? 18.962 42.779 36.821 1.00 12.23 108 LEU A O 1
ATOM 739 N N . SER A 1 109 ? 18.219 44.759 36.007 1.00 10.40 109 SER A N 1
ATOM 740 C CA . SER A 1 109 ? 18.901 45.537 37.017 1.00 11.52 109 SER A CA 1
ATOM 741 C C . SER A 1 109 ? 18.165 46.839 37.216 1.00 9.99 109 SER A C 1
ATOM 742 O O . SER A 1 109 ? 17.414 47.283 36.335 1.00 10.29 109 SER A O 1
ATOM 745 N N . LEU A 1 110 ? 18.376 47.435 38.386 1.00 10.32 110 LEU A N 1
ATOM 746 C CA . LEU A 1 110 ? 17.860 48.740 38.731 1.00 10.25 110 LEU A CA 1
ATOM 747 C C . LEU A 1 110 ? 18.911 49.835 38.638 1.00 11.30 110 LEU A C 1
ATOM 748 O O . LEU A 1 110 ? 18.626 50.989 38.932 1.00 11.66 110 LEU A O 1
ATOM 753 N N . VAL A 1 111 ? 20.109 49.470 38.184 1.00 11.51 111 VAL A N 1
ATOM 754 C CA . VAL A 1 111 ? 21.190 50.439 38.068 1.00 12.87 111 VAL A CA 1
ATOM 755 C C . VAL A 1 111 ? 21.985 50.111 36.808 1.00 12.86 111 VAL A C 1
ATOM 756 O O . VAL A 1 111 ? 21.880 48.991 36.242 1.00 13.08 111 VAL A O 1
ATOM 760 N N . GLY A 1 112 ? 22.760 51.080 36.341 1.00 13.81 112 GLY A N 1
ATOM 761 C CA . GLY A 1 112 ? 23.718 50.846 35.272 1.00 13.96 112 GLY A CA 1
ATOM 762 C C . GLY A 1 112 ? 23.087 50.758 33.900 1.00 13.61 112 GLY A C 1
ATOM 763 O O . GLY A 1 112 ? 21.899 51.061 33.722 1.00 13.74 112 GLY A O 1
ATOM 764 N N . PRO A 1 113 ? 23.888 50.353 32.900 1.00 14.04 113 PRO A N 1
ATOM 765 C CA . PRO A 1 113 ? 23.443 50.308 31.518 1.00 14.79 113 PRO A CA 1
ATOM 766 C C . PRO A 1 113 ? 22.202 49.457 31.253 1.00 14.17 113 PRO A C 1
ATOM 767 O O . PRO A 1 113 ? 21.426 49.744 30.316 1.00 17.09 113 PRO A O 1
ATOM 771 N N . HIS A 1 114 ? 21.996 48.415 32.045 1.00 13.25 114 HIS A N 1
ATOM 772 C CA . HIS A 1 114 ? 20.825 47.565 31.855 1.00 12.78 114 HIS A CA 1
ATOM 773 C C . HIS A 1 114 ? 19.670 47.931 32.773 1.00 12.00 114 HIS A C 1
ATOM 774 O O . HIS A 1 114 ? 18.735 47.142 32.946 1.00 12.49 114 HIS A O 1
ATOM 781 N N . SER A 1 115 ? 19.716 49.126 33.362 1.00 10.46 115 SER A N 1
ATOM 782 C CA . SER A 1 115 ? 18.657 49.536 34.252 1.00 8.85 115 SER A CA 1
ATOM 783 C C . SER A 1 115 ? 17.306 49.554 33.560 1.00 7.79 115 SER A C 1
ATOM 784 O O . SER A 1 115 ? 17.171 50.041 32.435 1.00 8.60 115 SER A O 1
ATOM 787 N N . ILE A 1 116 ? 16.306 49.062 34.275 1.00 7.56 116 ILE A N 1
ATOM 788 C CA . ILE A 1 116 ? 14.912 49.126 33.815 1.00 7.77 116 ILE A CA 1
ATOM 789 C C . ILE A 1 116 ? 14.152 50.333 34.382 1.00 6.79 116 ILE A C 1
ATOM 790 O O . ILE A 1 116 ? 12.980 50.500 34.092 1.00 7.06 116 ILE A O 1
ATOM 795 N N . ILE A 1 117 ? 14.826 51.160 35.192 1.00 7.15 117 ILE A N 1
ATOM 796 C CA . ILE A 1 117 ? 14.167 52.373 35.700 1.00 7.29 117 ILE A CA 1
ATOM 797 C C . ILE A 1 117 ? 13.755 53.243 34.520 1.00 6.61 117 ILE A C 1
ATOM 798 O O . ILE A 1 117 ? 14.544 53.487 33.598 1.00 7.55 117 ILE A O 1
ATOM 803 N N . GLY A 1 118 ? 12.495 53.701 34.545 1.00 6.47 118 GLY A N 1
ATOM 804 C CA . GLY A 1 118 ? 11.980 54.522 33.479 1.00 6.98 118 GLY A CA 1
ATOM 805 C C . GLY A 1 118 ? 11.509 53.759 32.268 1.00 5.87 118 GLY A C 1
ATOM 806 O O . GLY A 1 118 ? 11.134 54.385 31.258 1.00 6.98 118 GLY A O 1
ATOM 807 N N . ARG A 1 119 ? 11.496 52.421 32.338 1.00 5.88 119 ARG A N 1
ATOM 808 C CA . ARG A 1 119 ? 10.959 51.598 31.248 1.00 6.23 119 ARG A CA 1
ATOM 809 C C . ARG A 1 119 ? 9.567 51.124 31.672 1.00 5.80 119 ARG A C 1
ATOM 810 O O . ARG A 1 119 ? 9.000 51.676 32.612 1.00 7.43 119 ARG A O 1
ATOM 818 N N . THR A 1 120 ? 8.988 50.146 30.980 1.00 6.08 120 THR A N 1
ATOM 819 C CA . THR A 1 120 ? 7.626 49.727 31.281 1.00 6.14 120 THR A CA 1
ATOM 820 C C . THR A 1 120 ? 7.568 48.232 31.543 1.00 6.29 120 THR A C 1
ATOM 821 O O . THR A 1 120 ? 8.148 47.443 30.787 1.00 8.23 120 THR A O 1
ATOM 825 N N . ILE A 1 121 ? 6.844 47.839 32.580 1.00 5.40 121 ILE A N 1
ATOM 826 C CA . ILE A 1 121 ? 6.503 46.436 32.781 1.00 5.63 121 ILE A CA 1
ATOM 827 C C . ILE A 1 121 ? 5.107 46.189 32.203 1.00 5.79 121 ILE A C 1
ATOM 828 O O . ILE A 1 121 ? 4.183 46.962 32.452 1.00 5.84 121 ILE A O 1
ATOM 833 N N . VAL A 1 122 ? 4.968 45.106 31.424 1.00 5.59 122 VAL A N 1
ATOM 834 C CA . VAL A 1 122 ? 3.736 44.804 30.691 1.00 5.70 122 VAL A CA 1
ATOM 835 C C . VAL A 1 122 ? 3.293 43.390 30.998 1.00 5.16 122 VAL A C 1
ATOM 836 O O . VAL A 1 122 ? 4.094 42.439 30.990 1.00 6.11 122 VAL A O 1
ATOM 840 N N . ILE A 1 123 ? 2.003 43.250 31.278 1.00 5.27 123 ILE A N 1
ATOM 841 C CA . ILE A 1 123 ? 1.362 41.943 31.365 1.00 5.71 123 ILE A CA 1
ATOM 842 C C . ILE A 1 123 ? 0.452 41.768 30.156 1.00 5.63 123 ILE A C 1
ATOM 843 O O . ILE A 1 123 ? -0.340 42.655 29.805 1.00 6.31 123 ILE A O 1
ATOM 848 N N . HIS A 1 124 ? 0.564 40.601 29.526 1.00 5.84 124 HIS A N 1
ATOM 849 C CA . HIS A 1 124 ? -0.131 40.331 28.265 1.00 6.11 124 HIS A CA 1
ATOM 850 C C 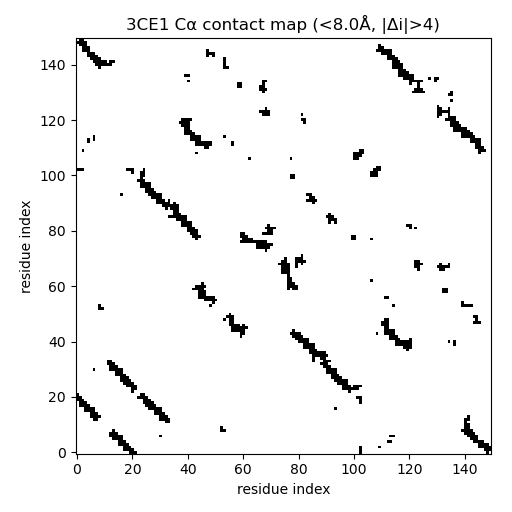. HIS A 1 124 ? -1.394 39.512 28.418 1.00 6.31 124 HIS A C 1
ATOM 851 O O . HIS A 1 124 ? -1.612 38.861 29.444 1.00 7.35 124 HIS A O 1
ATOM 858 N N . ALA A 1 125 ? -2.201 39.516 27.361 1.00 6.69 125 ALA A N 1
ATOM 859 C CA . ALA A 1 125 ? -3.479 38.816 27.323 1.00 6.99 125 ALA A CA 1
ATOM 860 C C . ALA A 1 125 ? -3.345 37.344 26.997 1.00 6.61 125 ALA A C 1
ATOM 861 O O . ALA A 1 125 ? -4.310 36.581 27.179 1.00 7.69 125 ALA A O 1
ATOM 863 N N . GLY A 1 126 ? -2.183 36.940 26.483 1.00 7.04 126 GLY A N 1
ATOM 864 C CA . GLY A 1 126 ? -1.942 35.572 26.080 1.00 7.39 126 GLY A CA 1
ATOM 865 C C . GLY A 1 126 ? -0.668 35.022 26.660 1.00 6.37 126 GLY A C 1
ATOM 866 O O . GLY A 1 126 ? 0.143 35.725 27.281 1.00 7.22 126 GLY A O 1
ATOM 867 N N . GLU A 1 127 ? -0.496 33.731 26.424 1.00 6.85 127 GLU A N 1
ATOM 868 C CA . GLU A 1 127 ? 0.697 33.023 26.839 1.00 7.89 127 GLU A CA 1
ATOM 869 C C . GLU A 1 127 ? 1.875 33.386 25.941 1.00 6.87 127 GLU A C 1
ATOM 870 O O . GLU A 1 127 ? 1.757 33.431 24.733 1.00 8.63 127 GLU A O 1
ATOM 876 N N . ASP A 1 128 ? 3.039 33.588 26.543 1.00 6.11 128 ASP A N 1
ATOM 877 C CA . ASP A 1 128 ? 4.283 33.763 25.787 1.00 5.98 128 ASP A CA 1
ATOM 878 C C . ASP A 1 128 ? 4.696 32.414 25.211 1.00 5.74 128 ASP A C 1
ATOM 879 O O . ASP A 1 128 ? 4.794 31.424 25.952 1.00 6.57 128 ASP A O 1
ATOM 884 N N . ASP A 1 129 ? 4.929 32.372 23.905 1.00 6.09 129 ASP A N 1
ATOM 885 C CA . ASP A 1 129 ? 5.306 31.143 23.209 1.00 6.41 129 ASP A CA 1
ATOM 886 C C . ASP A 1 129 ? 6.795 30.837 23.290 1.00 6.32 129 ASP A C 1
ATOM 887 O O . ASP A 1 129 ? 7.257 29.813 22.752 1.00 7.31 129 ASP A O 1
ATOM 892 N N . LEU A 1 130 ? 7.529 31.711 23.983 1.00 6.39 130 LEU A N 1
ATOM 893 C CA . LEU A 1 130 ? 8.921 31.450 24.382 1.00 6.59 130 LEU A CA 1
ATOM 894 C C . LEU A 1 130 ? 9.888 31.496 23.215 1.00 6.42 130 LEU A C 1
ATOM 895 O O . LEU A 1 130 ? 11.039 31.103 23.356 1.00 6.97 130 LEU A O 1
ATOM 900 N N . GLY A 1 131 ? 9.460 32.055 22.083 1.00 6.61 131 GLY A N 1
ATOM 901 C CA . GLY A 1 131 ? 10.379 32.107 20.927 1.00 9.02 131 GLY A CA 1
ATOM 902 C C . GLY A 1 131 ? 10.503 30.735 20.233 1.00 9.35 131 GLY A C 1
ATOM 903 O O . GLY A 1 131 ? 11.423 30.501 19.441 1.00 12.93 131 GLY A O 1
ATOM 904 N N . LYS A 1 132 ? 9.542 29.847 20.484 1.00 10.26 132 LYS A N 1
ATOM 905 C CA . LYS A 1 132 ? 9.643 28.455 19.999 1.00 11.59 132 LYS A CA 1
ATOM 906 C C . LYS A 1 132 ? 8.608 28.087 18.956 1.00 11.75 132 LYS A C 1
ATOM 907 O O . LYS A 1 132 ? 8.327 26.887 18.754 1.00 15.01 132 LYS A O 1
ATOM 913 N N . THR A 1 133 ? 8.051 29.078 18.271 1.00 10.47 133 THR A N 1
ATOM 914 C CA . THR A 1 133 ? 7.163 28.741 17.175 1.00 10.25 133 THR A CA 1
ATOM 915 C C . THR A 1 133 ? 7.606 29.430 15.888 1.00 9.82 133 THR A C 1
ATOM 916 O O . THR A 1 133 ? 8.510 30.265 15.860 1.00 10.52 133 THR A O 1
ATOM 920 N N . ASP A 1 134 ? 6.931 29.062 14.812 1.00 9.72 134 ASP A N 1
ATOM 921 C CA . ASP A 1 134 ? 7.139 29.698 13.527 1.00 10.39 134 ASP A CA 1
ATOM 922 C C . ASP A 1 134 ? 6.302 30.963 13.335 1.00 9.49 134 ASP A C 1
ATOM 923 O O . ASP A 1 134 ? 6.335 31.560 12.269 1.00 10.13 134 ASP A O 1
ATOM 928 N N . HIS A 1 135 ? 5.560 31.389 14.351 1.00 7.81 135 HIS A N 1
ATOM 929 C CA . HIS A 1 135 ? 4.800 32.627 14.221 1.00 7.26 135 HIS A CA 1
ATOM 930 C C . HIS A 1 135 ? 5.777 33.769 14.020 1.00 6.74 135 HIS A C 1
ATOM 931 O O . HIS A 1 135 ? 6.800 33.795 14.688 1.00 7.61 135 HIS A O 1
ATOM 938 N N . PRO A 1 136 ? 5.471 34.739 13.141 1.00 7.54 136 PRO A N 1
ATOM 939 C CA . PRO A 1 136 ? 6.466 35.802 12.900 1.00 8.46 136 PRO A CA 1
ATOM 940 C C . PRO A 1 136 ? 6.741 36.689 14.125 1.00 9.16 136 PRO A C 1
ATOM 941 O O . PRO A 1 136 ? 7.769 37.374 14.183 1.00 11.78 136 PRO A O 1
ATOM 945 N N . GLU A 1 137 ? 5.860 36.692 15.119 1.00 8.79 137 GLU A N 1
ATOM 946 C CA . GLU A 1 137 ? 6.120 37.435 16.377 1.00 9.81 137 GLU A CA 1
ATOM 947 C C . GLU A 1 137 ? 6.855 36.588 17.423 1.00 8.77 137 GLU A C 1
ATOM 948 O O . GLU A 1 137 ? 7.270 37.115 18.462 1.00 9.71 137 GLU A O 1
ATOM 954 N N . SER A 1 138 ? 7.057 35.291 17.167 1.00 7.96 138 SER A N 1
ATOM 955 C CA . SER A 1 138 ? 7.644 34.434 18.205 1.00 7.33 138 SER A CA 1
ATOM 956 C C . SER A 1 138 ? 8.989 34.962 18.687 1.00 7.43 138 SER A C 1
ATOM 957 O O . SER A 1 138 ? 9.218 35.085 19.901 1.00 8.04 138 SER A O 1
ATOM 960 N N . LEU A 1 139 ? 9.892 35.292 17.755 1.00 8.21 139 LEU A N 1
ATOM 961 C CA . LEU A 1 139 ? 11.253 35.730 18.125 1.00 9.80 139 LEU A CA 1
ATOM 962 C C . LEU A 1 139 ? 11.315 37.191 18.510 1.00 9.42 139 LEU A C 1
ATOM 963 O O . LEU A 1 139 ? 12.389 37.674 18.941 1.00 10.34 139 LEU A O 1
ATOM 968 N N . LYS A 1 140 ? 10.203 37.889 18.376 1.00 11.07 140 LYS A N 1
ATOM 969 C CA . LYS A 1 140 ? 10.112 39.309 18.705 1.00 12.34 140 LYS A CA 1
ATOM 970 C C . LYS A 1 140 ? 9.551 39.474 20.097 1.00 11.60 140 LYS A C 1
ATOM 971 O O . LYS A 1 140 ? 10.130 40.176 20.942 1.00 12.50 140 LYS A O 1
ATOM 977 N N . THR A 1 141 ? 8.432 38.821 20.355 1.00 12.36 141 THR A N 1
ATOM 978 C CA . THR A 1 141 ? 7.679 39.086 21.529 1.00 12.74 141 THR A CA 1
ATOM 979 C C . THR A 1 141 ? 7.158 37.817 22.200 1.00 10.04 141 THR A C 1
ATOM 980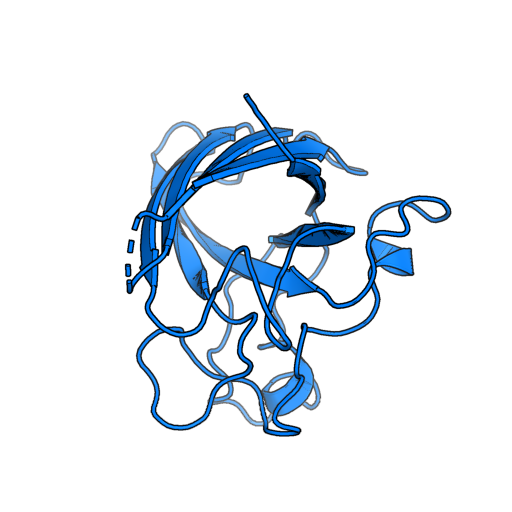 O O . THR A 1 141 ? 6.543 37.892 23.264 1.00 11.42 141 THR A O 1
ATOM 984 N N . GLY A 1 142 ? 7.313 36.647 21.569 1.00 8.55 142 GLY A N 1
ATOM 985 C CA . GLY A 1 142 ? 6.649 35.430 22.055 1.00 7.24 142 GLY A CA 1
ATOM 986 C C . GLY A 1 142 ? 5.175 35.365 21.673 1.00 6.80 142 GLY A C 1
ATOM 987 O O . GLY A 1 142 ? 4.460 34.495 22.139 1.00 6.52 142 GLY A O 1
ATOM 988 N N . ASN A 1 143 ? 4.720 36.282 20.809 1.00 6.70 143 ASN A N 1
ATOM 989 C CA . ASN A 1 143 ? 3.347 36.268 20.315 1.00 6.35 143 ASN A CA 1
ATOM 990 C C . ASN A 1 143 ? 2.354 36.177 21.471 1.00 6.01 143 ASN A C 1
ATOM 991 O O . ASN A 1 143 ? 1.384 35.415 21.405 1.00 5.85 143 ASN A O 1
ATOM 996 N N . ALA A 1 144 ? 2.528 37.032 22.479 1.00 6.48 144 ALA A N 1
ATOM 997 C CA . ALA A 1 144 ? 1.698 36.933 23.683 1.00 7.11 144 ALA A CA 1
ATOM 998 C C . ALA A 1 144 ? 0.423 37.765 23.613 1.00 7.49 144 ALA A C 1
ATOM 999 O O . ALA A 1 144 ? -0.281 37.893 24.613 1.00 8.80 144 ALA A O 1
ATOM 1001 N N . GLY A 1 145 ? 0.096 38.309 22.434 1.00 7.89 145 GLY A N 1
ATOM 1002 C CA . GLY A 1 145 ? -1.163 39.047 22.279 1.00 8.08 145 GLY A CA 1
ATOM 1003 C C . GLY A 1 145 ? -1.156 40.437 22.877 1.00 8.53 145 GLY A C 1
ATOM 1004 O O . GLY A 1 145 ? -0.100 41.031 23.094 1.00 8.94 145 GLY A O 1
ATOM 1005 N N . ALA A 1 146 ? -2.343 40.943 23.166 1.00 8.28 146 ALA A N 1
ATOM 1006 C CA . ALA A 1 146 ? -2.511 42.319 23.580 1.00 8.63 146 ALA A CA 1
ATOM 1007 C C . ALA A 1 146 ? -1.786 42.612 24.894 1.00 7.63 146 ALA A C 1
ATOM 1008 O O . ALA A 1 146 ? -1.563 41.739 25.732 1.00 8.24 146 ALA A O 1
ATOM 1010 N N . ARG A 1 147 ? -1.450 43.876 25.068 1.00 7.79 147 ARG A N 1
ATOM 1011 C CA . ARG A 1 147 ? -0.860 44.362 26.299 1.00 7.69 147 ARG A CA 1
ATOM 1012 C C . ARG A 1 147 ? -1.988 44.754 27.244 1.00 8.26 147 ARG A C 1
ATOM 1013 O O . ARG A 1 147 ? -2.514 45.850 27.136 1.00 12.64 147 ARG A O 1
ATOM 1021 N N . SER A 1 148 ? -2.413 43.857 28.122 1.00 7.70 148 SER A N 1
ATOM 1022 C CA . SER A 1 148 ? -3.574 44.096 28.970 1.00 7.91 148 SER A CA 1
ATOM 1023 C C . SER A 1 148 ? -3.374 45.263 29.925 1.00 7.21 148 SER A C 1
ATOM 1024 O O . SER A 1 148 ? -4.303 46.025 30.198 1.00 7.62 148 SER A O 1
ATOM 1027 N N . ALA A 1 149 ? -2.162 45.378 30.461 1.00 6.37 149 ALA A N 1
ATOM 1028 C CA . ALA A 1 149 ? -1.866 46.453 31.405 1.00 6.40 149 ALA A CA 1
ATOM 1029 C C . ALA A 1 149 ? -0.379 46.668 31.442 1.00 6.18 149 ALA A C 1
ATOM 1030 O O . ALA A 1 149 ? 0.407 45.769 31.119 1.00 6.42 149 ALA A O 1
ATOM 1032 N N . CYS A 1 150 ? 0.006 47.872 31.850 1.00 6.49 150 CYS A N 1
ATOM 1033 C CA . CYS A 1 150 ? 1.407 48.207 31.913 1.00 7.08 150 CYS A CA 1
ATOM 1034 C C . CYS A 1 150 ? 1.611 49.336 32.894 1.00 6.43 150 CYS A C 1
ATOM 1035 O O . CYS A 1 150 ? 0.675 50.053 33.234 1.00 7.27 150 CYS A O 1
ATOM 1038 N N . GLY A 1 151 ? 2.853 49.505 33.329 1.00 6.55 151 GLY A N 1
ATOM 1039 C CA . GLY A 1 151 ? 3.180 50.612 34.195 1.00 7.14 151 GLY A CA 1
ATOM 1040 C C . GLY A 1 151 ? 4.625 51.029 34.016 1.00 6.77 151 GLY A C 1
ATOM 1041 O O . GLY A 1 151 ? 5.519 50.196 33.790 1.00 6.51 151 GLY A O 1
ATOM 1042 N N . VAL A 1 152 ? 4.862 52.334 34.139 1.00 6.60 152 VAL A N 1
ATOM 1043 C CA . VAL A 1 152 ? 6.224 52.846 34.087 1.00 6.79 152 VAL A CA 1
ATOM 1044 C C . VAL A 1 152 ? 6.929 52.492 35.402 1.00 6.54 152 VAL A C 1
ATOM 1045 O O . VAL A 1 152 ? 6.375 52.636 36.483 1.00 7.53 152 VAL A O 1
ATOM 1049 N N . ILE A 1 153 ? 8.161 52.024 35.291 1.00 6.25 153 ILE A N 1
ATOM 1050 C CA . ILE A 1 153 ? 8.946 51.593 36.432 1.00 6.50 153 ILE A CA 1
ATOM 1051 C C . ILE A 1 153 ? 9.653 52.780 37.067 1.00 7.12 153 ILE A C 1
ATOM 1052 O O . ILE A 1 153 ? 10.534 53.396 36.459 1.00 8.26 153 ILE A O 1
ATOM 1057 N N . GLY A 1 154 ? 9.262 53.113 38.288 1.00 7.42 154 GLY A N 1
ATOM 1058 C CA . GLY A 1 154 ? 9.774 54.298 38.950 1.00 7.52 154 GLY A CA 1
ATOM 1059 C C . GLY A 1 154 ? 10.617 53.972 40.164 1.00 7.28 154 GLY A C 1
ATOM 1060 O O . GLY A 1 154 ? 10.482 52.910 40.784 1.00 8.61 154 GLY A O 1
ATOM 1061 N N . ILE A 1 155 ? 11.473 54.918 40.528 1.00 7.50 155 ILE A N 1
ATOM 1062 C CA . ILE A 1 155 ? 12.293 54.781 41.721 1.00 8.24 155 ILE A CA 1
ATOM 1063 C C . ILE A 1 155 ? 11.382 54.835 42.935 1.00 8.35 155 ILE A C 1
ATOM 1064 O O . ILE A 1 155 ? 10.526 55.728 43.036 1.00 8.92 155 ILE A O 1
ATOM 1069 N N . ALA A 1 156 ? 11.586 53.904 43.870 1.00 8.99 156 ALA A N 1
ATOM 1070 C CA . ALA A 1 156 ? 10.803 53.888 45.092 1.00 10.70 156 ALA A CA 1
ATOM 1071 C C . ALA A 1 156 ? 11.717 54.106 46.292 1.00 12.59 156 ALA A C 1
A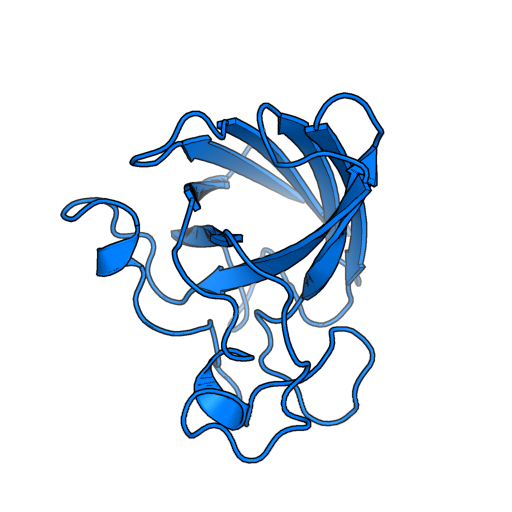TOM 1072 O O . ALA A 1 156 ? 12.944 53.935 46.211 1.00 13.37 156 ALA A O 1
ATOM 1074 N N . ALA A 1 157 ? 11.102 54.403 47.430 1.00 14.08 157 ALA A N 1
ATOM 1075 C CA . ALA A 1 157 ? 11.861 54.644 48.659 1.00 16.11 157 ALA A CA 1
ATOM 1076 C C . ALA A 1 157 ? 12.374 53.319 49.217 1.00 17.56 157 ALA A C 1
ATOM 1077 O O . ALA A 1 157 ? 11.613 52.377 49.398 0.80 18.72 157 ALA A O 1
#

Secondary structure (DSSP, 8-state):
-EEEEEEEESEEEEEEEEEEE--PEEEEEEEESPPTT-EEEEEEES----EEEEGGG-SB--TT------TTSSS--TTEEEEEEB-TTS-EEEEEEESS-BSSSTTB-TTSEEEEESS---TT-SSSTTHHHH-S--SEEEEEE-EEE-

Sequence (150 aa):
IKAIAVLKGDSPVQGVITFTQEGPVTVSGEIKNMDANAQRGFHVHQFGDNSNGCTSAGPHFNPTGTNHGDRTAEVRHVGDLGNVKTDASGVAKVQISDSQLSLVGPHSIIGRTIVIHAGEDDLGKTDHPESLKTGNAGARSACGVIGIAA

InterPro domains:
  IPR001424 Superoxide dismutase, copper/zinc binding domain [PF00080] (17-153)
  IPR001424 Superoxide dismutase, copper/zinc binding domain [PR00068] (48-70)
  IPR001424 Superoxide dismutase, copper/zinc binding domain [PR00068] (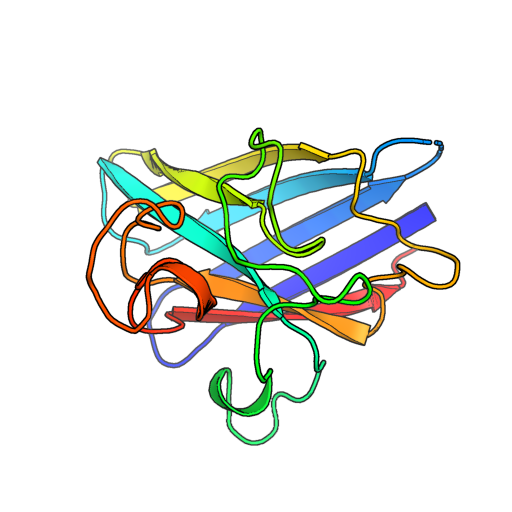84-93)
  IPR001424 Superoxide dismutase, copper/zinc binding domain [PR00068] (103-125)
  IPR001424 Superoxide dismutase, copper/zinc binding domain [PR00068] (128-154)
  IPR001424 Superoxide dismutase, copper/zinc binding domain [cd00305] (6-150)
  IPR018152 Superoxide dismutase, copper/zinc, binding site [PS00087] (48-58)
  IPR018152 Superoxide dismutase, copper/zinc, binding site [PS00332] (142-153)
  IPR024134 Superoxide dismutase (Cu/Zn) / superoxide dismutase copper chaperone [PTHR10003] (4-155)
  IPR036423 Superoxide dismutase-like, copper/zinc binding domain superfamily [G3DSA:2.60.40.200] (1-157)
  IPR036423 Superoxide dismutase-like, copper/zinc binding domain superfamily [SSF49329] (6-155)